Protein AF-A0A961XPZ7-F1 (afdb_monomer)

Nearest PDB structures (foldseek):
  5ao7-assembly1_A  TM=8.990E-01  e=1.147E-07  Pseudomonas aeruginosa
  7qvd-assembly1_AAA  TM=8.813E-01  e=2.248E-07  Pseudomonas aeruginosa
  5ao8-assembly1_A  TM=8.982E-01  e=4.406E-07  Pseudomonas aeruginosa
  5o8x-assembly2_B  TM=9.133E-01  e=1.138E-05  Pseudomonas aeruginosa
  4anr-assembly1_A  TM=9.007E-01  e=1.076E-05  Pseudomonas aeruginosa PAO1

Sequence (131 aa):
PVFGPLATLSYDCRRSEFFEEQLTAALKILQSGQLSLGQMKGAAHGEIGQMQFLPANYLKYGADGDGNGKVDMVSSRADALASTANYLKAYGWKAGAGYQPGEPNFKAIQGWNKAGVYQKAIAYIGQQIDK

Mean predicted aligned error: 2.66 Å

Solvent-accessible surface area (backbone atoms only — not comparable to full-atom values): 6920 Å² total; per-residue (Å²): 88,24,63,60,42,19,53,54,40,31,71,34,88,89,50,21,70,67,26,42,52,32,40,52,30,42,49,52,42,43,72,71,63,46,37,52,73,86,60,42,32,50,50,84,79,23,18,37,28,78,74,52,34,42,32,52,51,40,77,74,29,57,28,55,49,79,72,80,85,43,51,40,33,59,81,38,67,45,15,30,52,37,15,51,50,44,42,31,43,77,46,60,43,51,90,94,56,52,45,45,94,92,32,76,25,26,56,17,47,45,67,78,43,87,50,68,69,58,35,50,47,51,38,50,54,52,56,66,69,78,106

Radius of gyration: 15.74 Å; Cα contacts (8 Å, |Δi|>4): 197; chains: 1; bounding box: 35×43×36 Å

Structure (mmCIF, N/CA/C/O backbone):
data_AF-A0A961XPZ7-F1
#
_entry.id   AF-A0A961XPZ7-F1
#
loop_
_atom_site.group_PDB
_atom_site.id
_atom_site.type_symbol
_atom_site.label_atom_id
_atom_site.label_alt_id
_atom_site.label_comp_id
_atom_site.label_asym_id
_atom_site.label_entity_id
_atom_site.label_seq_id
_atom_site.pdbx_PDB_ins_code
_atom_site.Cartn_x
_atom_site.Cartn_y
_atom_site.Cartn_z
_atom_site.occupancy
_atom_site.B_iso_or_equiv
_atom_site.auth_seq_id
_atom_site.auth_comp_id
_atom_site.auth_asym_id
_atom_site.auth_atom_id
_atom_site.pdbx_PDB_model_num
ATOM 1 N N . PRO A 1 1 ? -2.678 2.101 16.338 1.00 89.81 1 PRO A N 1
ATOM 2 C CA . PRO A 1 1 ? -3.688 2.566 15.356 1.00 89.81 1 PRO A CA 1
ATOM 3 C C . PRO A 1 1 ? -3.091 3.670 14.483 1.00 89.81 1 PRO A C 1
ATOM 5 O O . PRO A 1 1 ? -2.317 4.464 15.011 1.00 89.81 1 PRO A O 1
ATOM 8 N N . VAL A 1 2 ? -3.420 3.724 13.191 1.00 95.88 2 VAL A N 1
ATOM 9 C CA . VAL A 1 2 ? -2.830 4.704 12.249 1.00 95.88 2 VAL A CA 1
ATOM 10 C C . VAL A 1 2 ? -3.314 6.146 12.454 1.00 95.88 2 VAL A C 1
ATOM 12 O O . VAL A 1 2 ? -2.646 7.080 12.028 1.00 95.88 2 VAL A O 1
ATOM 15 N N . PHE A 1 3 ? -4.438 6.346 13.151 1.00 96.50 3 PHE A N 1
ATOM 16 C CA . PHE A 1 3 ? -5.056 7.665 13.343 1.00 96.50 3 PHE A CA 1
ATOM 17 C C . PHE A 1 3 ? -4.181 8.673 14.093 1.00 96.50 3 PHE A C 1
ATOM 19 O O . PHE A 1 3 ? -4.184 9.841 13.728 1.00 96.50 3 PHE A O 1
ATOM 26 N N . GLY A 1 4 ? -3.429 8.240 15.111 1.00 95.44 4 GLY A N 1
ATOM 27 C CA . GLY A 1 4 ? -2.549 9.133 15.876 1.00 95.44 4 GLY A CA 1
ATOM 28 C C . GLY A 1 4 ? -1.490 9.786 14.982 1.00 95.44 4 GLY A C 1
ATOM 29 O O . GLY A 1 4 ? -1.504 11.006 14.837 1.00 95.44 4 GLY A O 1
ATOM 30 N N . PRO A 1 5 ? -0.635 8.990 14.311 1.00 95.94 5 PRO A N 1
ATOM 31 C CA . PRO A 1 5 ? 0.338 9.528 13.369 1.00 95.94 5 PRO A CA 1
ATOM 32 C C . PRO A 1 5 ? -0.276 10.352 12.235 1.00 95.94 5 PRO A C 1
ATOM 34 O O . PRO A 1 5 ? 0.238 11.420 11.920 1.00 95.94 5 PRO A O 1
ATOM 37 N N . LEU A 1 6 ? -1.391 9.899 11.651 1.00 97.31 6 LEU A N 1
ATOM 38 C CA . LEU A 1 6 ? -2.071 10.637 10.582 1.00 97.31 6 LEU A CA 1
ATOM 39 C C . LEU A 1 6 ? -2.574 12.005 11.055 1.00 97.31 6 LEU A C 1
ATOM 41 O O . LEU A 1 6 ? -2.366 12.992 10.357 1.00 97.31 6 LEU A O 1
ATOM 45 N N . ALA A 1 7 ? -3.176 12.091 12.243 1.00 97.06 7 ALA A N 1
ATOM 46 C CA . ALA A 1 7 ? -3.612 13.358 12.825 1.00 97.06 7 ALA A CA 1
ATOM 47 C C . ALA A 1 7 ? -2.423 14.282 13.129 1.00 97.06 7 ALA A C 1
ATOM 49 O O . ALA A 1 7 ? -2.461 15.461 12.784 1.00 97.06 7 ALA A O 1
ATOM 50 N N . THR A 1 8 ? -1.341 13.746 13.704 1.00 96.81 8 THR A N 1
ATOM 51 C CA . THR A 1 8 ? -0.113 14.515 13.959 1.00 96.81 8 THR A CA 1
ATOM 52 C C . THR A 1 8 ? 0.480 15.077 12.668 1.00 96.81 8 THR A C 1
ATOM 54 O O . THR A 1 8 ? 0.824 16.253 12.621 1.00 96.81 8 THR A O 1
ATOM 57 N N . LEU A 1 9 ? 0.577 14.268 11.612 1.00 96.81 9 LEU A N 1
ATOM 58 C CA . LEU A 1 9 ? 1.162 14.684 10.336 1.00 96.81 9 LEU A CA 1
ATOM 59 C C . LEU A 1 9 ? 0.234 15.583 9.511 1.00 96.81 9 LEU A C 1
ATOM 61 O O . LEU A 1 9 ? 0.728 16.391 8.733 1.00 96.81 9 LEU A O 1
ATOM 65 N N . SER A 1 10 ? -1.084 15.485 9.706 1.00 97.12 10 SER A N 1
ATOM 66 C CA . SER A 1 10 ? -2.049 16.435 9.130 1.00 97.12 10 SER A CA 1
ATOM 67 C C . SER A 1 10 ? -1.879 17.830 9.735 1.00 97.12 10 SER A C 1
ATOM 69 O O . SER A 1 10 ? -2.047 18.823 9.045 1.00 97.12 10 SER A O 1
ATOM 71 N N . TYR A 1 11 ? -1.488 17.916 11.010 1.00 95.81 11 TYR A N 1
ATOM 72 C CA . TYR A 1 11 ? -1.205 19.187 11.682 1.00 95.81 11 TYR A CA 1
ATOM 73 C C . TYR A 1 11 ? 0.224 19.720 11.426 1.00 95.81 11 TYR A C 1
ATOM 75 O O . TYR A 1 11 ? 0.516 20.884 11.691 1.00 95.81 11 TYR A O 1
ATOM 83 N N . ASP A 1 12 ? 1.137 18.891 10.910 1.00 93.94 12 ASP A N 1
ATOM 84 C CA . ASP A 1 12 ? 2.515 19.286 10.581 1.00 93.94 12 ASP A CA 1
ATOM 85 C C . ASP A 1 12 ? 2.564 20.120 9.293 1.00 93.94 12 ASP A C 1
ATOM 87 O O . ASP A 1 12 ? 2.015 19.715 8.272 1.00 93.94 12 ASP A O 1
ATOM 91 N N . CYS A 1 13 ? 3.274 21.253 9.300 1.00 91.94 13 CYS A N 1
ATOM 92 C CA . CYS A 1 13 ? 3.268 22.239 8.211 1.00 91.94 13 CYS A CA 1
ATOM 93 C C . CYS A 1 13 ? 3.952 21.806 6.901 1.00 91.94 13 CYS A C 1
ATOM 95 O O . CYS A 1 13 ? 3.816 22.490 5.888 1.00 91.94 13 CYS A O 1
ATOM 97 N N . ARG A 1 14 ? 4.722 20.712 6.882 1.00 95.31 14 ARG A N 1
ATOM 98 C CA . ARG A 1 14 ? 5.532 20.346 5.704 1.00 95.31 14 ARG A CA 1
ATOM 99 C C . ARG A 1 14 ? 4.712 19.682 4.605 1.00 95.31 14 ARG A C 1
ATOM 101 O O . ARG A 1 14 ? 5.040 19.824 3.430 1.00 95.31 14 ARG A O 1
ATOM 108 N N . ARG A 1 15 ? 3.720 18.870 4.988 1.00 95.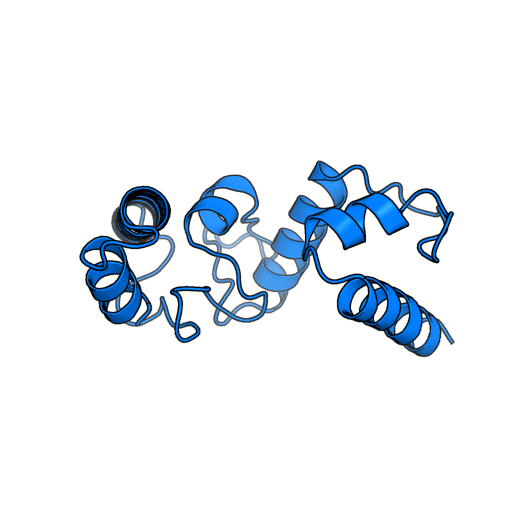44 15 ARG A N 1
ATOM 109 C CA . ARG A 1 15 ? 2.924 18.021 4.081 1.00 95.44 15 ARG A CA 1
ATOM 110 C C . ARG A 1 15 ? 1.472 17.859 4.554 1.00 95.44 15 ARG A C 1
ATOM 112 O O . ARG A 1 15 ? 0.889 16.803 4.319 1.00 95.44 15 ARG A O 1
ATOM 119 N N . SER A 1 16 ? 0.914 18.876 5.211 1.00 95.88 16 SER A N 1
ATOM 120 C CA . SER A 1 16 ? -0.408 18.838 5.861 1.00 95.88 16 SER A CA 1
ATOM 121 C C . SER A 1 16 ? -1.488 18.277 4.936 1.00 95.88 16 SER A C 1
ATOM 123 O O . SER A 1 16 ? -2.047 17.225 5.224 1.00 95.88 16 SER A O 1
ATOM 125 N N . GLU A 1 17 ? -1.668 18.890 3.761 1.00 97.00 17 GLU A N 1
ATOM 126 C CA . GLU A 1 17 ? -2.693 18.514 2.774 1.00 97.00 17 GLU A CA 1
ATOM 127 C C . GLU A 1 17 ? -2.597 17.035 2.361 1.00 97.00 17 GLU A C 1
ATOM 129 O O . GLU A 1 17 ? -3.585 16.304 2.369 1.00 97.00 17 GLU A O 1
ATOM 134 N N . PHE A 1 18 ? -1.380 16.542 2.103 1.00 97.50 18 PHE A N 1
ATOM 135 C CA . PHE A 1 18 ? -1.168 15.135 1.756 1.00 97.50 18 PHE A CA 1
ATOM 136 C C . PHE A 1 18 ? -1.638 14.186 2.866 1.00 97.50 18 PHE A C 1
ATOM 138 O O . PHE A 1 18 ? -2.200 13.129 2.577 1.00 97.50 18 PHE A O 1
ATOM 145 N N . PHE A 1 19 ? -1.380 14.521 4.133 1.00 98.12 19 PHE A N 1
ATOM 146 C CA . PHE A 1 19 ? -1.768 13.674 5.261 1.00 98.12 19 PHE A CA 1
ATOM 147 C C . PHE A 1 19 ? -3.226 13.868 5.684 1.00 98.12 19 PHE A C 1
ATOM 149 O O . PHE A 1 19 ? -3.826 12.897 6.144 1.00 98.12 19 PHE A O 1
ATOM 156 N N . GLU A 1 20 ? -3.830 15.029 5.437 1.00 97.94 20 GLU A N 1
ATOM 157 C CA . GLU A 1 20 ? -5.273 15.250 5.592 1.00 97.94 20 GLU A CA 1
ATOM 158 C C . GLU A 1 20 ? -6.080 14.342 4.657 1.00 97.94 20 GLU A C 1
ATOM 160 O O . GLU A 1 20 ? -7.073 13.732 5.074 1.00 97.94 20 GLU A O 1
ATOM 165 N N . GLU A 1 21 ? -5.621 14.162 3.415 1.00 98.31 21 GLU A N 1
ATOM 166 C CA . GLU A 1 21 ? -6.207 13.190 2.488 1.00 98.31 21 GLU A CA 1
ATOM 167 C C . GLU A 1 21 ? -6.120 11.761 3.041 1.00 98.31 21 GLU A C 1
ATOM 169 O O . GLU A 1 21 ? -7.094 11.003 2.981 1.00 98.31 21 GLU A O 1
ATOM 174 N N . GLN A 1 22 ? -4.973 11.388 3.622 1.00 98.44 22 GLN A N 1
ATOM 175 C CA . GLN A 1 22 ? -4.789 10.063 4.220 1.00 98.44 22 GLN A CA 1
ATOM 176 C C . GLN A 1 22 ? -5.651 9.871 5.472 1.00 98.44 22 GLN A C 1
ATOM 178 O O . GLN A 1 22 ? -6.257 8.812 5.639 1.00 98.44 22 GLN A O 1
ATOM 183 N N . LEU A 1 23 ? -5.761 10.882 6.334 1.00 98.31 23 LEU A N 1
ATOM 184 C CA . LEU A 1 23 ? -6.623 10.847 7.513 1.00 98.31 23 LEU A CA 1
ATOM 185 C C . LEU A 1 23 ? -8.095 10.706 7.110 1.00 98.31 23 LEU A C 1
ATOM 187 O O . LEU A 1 23 ? -8.812 9.862 7.650 1.00 98.31 23 LEU A O 1
ATOM 191 N N . THR A 1 24 ? -8.530 11.469 6.109 1.00 98.62 24 THR A N 1
ATOM 192 C CA . THR A 1 24 ? -9.888 11.385 5.558 1.00 98.62 24 THR A CA 1
ATOM 193 C C . THR A 1 24 ? -10.161 10.002 4.971 1.00 98.62 24 THR A C 1
ATOM 195 O O . THR A 1 24 ? -11.219 9.417 5.210 1.00 98.62 24 THR A O 1
ATOM 198 N N . ALA A 1 25 ? -9.208 9.435 4.231 1.00 98.62 25 ALA A N 1
ATOM 199 C CA . ALA A 1 25 ? -9.323 8.078 3.714 1.00 98.62 25 ALA A CA 1
ATOM 200 C C . ALA A 1 25 ? -9.395 7.033 4.844 1.00 98.62 25 ALA A C 1
ATOM 202 O O . ALA A 1 25 ? -10.235 6.138 4.778 1.00 98.62 25 ALA A O 1
ATOM 203 N N . ALA A 1 26 ? -8.612 7.175 5.918 1.00 98.31 26 ALA A N 1
ATOM 204 C CA . ALA A 1 26 ? -8.694 6.292 7.086 1.00 98.31 26 ALA A CA 1
ATOM 205 C C . ALA A 1 26 ? -10.075 6.348 7.760 1.00 98.31 26 ALA A C 1
ATOM 207 O O . ALA A 1 26 ? -10.644 5.308 8.097 1.00 98.31 26 ALA A O 1
ATOM 208 N N . LEU A 1 27 ? -10.657 7.543 7.898 1.00 98.44 27 LEU A N 1
ATOM 209 C CA . LEU A 1 27 ? -12.016 7.714 8.421 1.00 98.44 27 LEU A CA 1
ATOM 210 C C . LEU A 1 27 ? -13.064 7.037 7.528 1.00 98.44 27 LEU A C 1
ATOM 212 O O . LEU A 1 27 ? -13.963 6.383 8.049 1.00 98.44 27 LEU A O 1
ATOM 216 N N . LYS A 1 28 ? -12.923 7.111 6.198 1.00 98.62 28 LYS A N 1
ATOM 217 C CA . LYS A 1 28 ? -13.811 6.407 5.253 1.00 98.62 28 LYS A CA 1
ATOM 218 C C . LYS A 1 28 ? -13.723 4.884 5.387 1.00 98.62 28 LYS A C 1
ATOM 220 O O . LYS A 1 28 ? -14.755 4.221 5.341 1.00 98.62 28 LYS A O 1
ATOM 225 N N . ILE A 1 29 ? -12.522 4.330 5.577 1.00 98.25 29 ILE A N 1
ATOM 226 C CA . ILE A 1 29 ? -12.325 2.885 5.810 1.00 98.25 29 ILE A CA 1
ATOM 227 C C . ILE A 1 29 ? -12.989 2.451 7.122 1.00 98.25 29 ILE A C 1
ATOM 229 O O . ILE A 1 29 ? -13.625 1.400 7.186 1.00 98.25 29 ILE A O 1
ATOM 233 N N . LEU A 1 30 ? -12.855 3.265 8.171 1.00 97.75 30 LEU A N 1
ATOM 234 C CA . LEU A 1 30 ? -13.503 3.003 9.452 1.00 97.75 30 LEU A CA 1
ATOM 235 C C . LEU A 1 30 ? -15.030 3.068 9.325 1.00 97.75 30 LEU A C 1
ATOM 237 O O . LEU A 1 30 ? -15.729 2.179 9.807 1.00 97.75 30 LEU A O 1
ATOM 241 N N . GLN A 1 31 ? -15.543 4.097 8.648 1.00 98.19 31 GLN A N 1
ATOM 242 C CA . GLN A 1 31 ? -16.974 4.310 8.446 1.00 98.19 31 GLN A CA 1
ATOM 243 C C . GLN A 1 31 ? -17.624 3.182 7.638 1.00 98.19 31 GLN A C 1
ATOM 245 O O . GLN A 1 31 ? -18.756 2.806 7.929 1.00 98.19 31 GLN A O 1
ATOM 250 N N . SER A 1 32 ? -16.928 2.624 6.645 1.00 97.19 32 SER A N 1
ATOM 251 C CA . SER A 1 32 ? -17.445 1.509 5.844 1.00 97.19 32 SER A CA 1
ATOM 252 C C . SER A 1 32 ? -17.456 0.169 6.589 1.00 97.19 32 SER A C 1
ATOM 254 O O . SER A 1 32 ? -17.994 -0.807 6.072 1.00 97.19 32 SER A O 1
ATOM 256 N N . GLY A 1 33 ? -16.867 0.093 7.788 1.00 96.88 33 GLY A N 1
ATOM 257 C CA . GLY A 1 33 ? -16.802 -1.133 8.587 1.00 96.88 33 GLY A CA 1
ATOM 258 C C . GLY A 1 33 ? -15.807 -2.175 8.065 1.00 96.88 33 GLY A C 1
ATOM 259 O O . GLY A 1 33 ? -15.775 -3.301 8.575 1.00 96.88 33 GLY A O 1
ATOM 260 N N . GLN A 1 34 ? -14.984 -1.802 7.080 1.00 96.88 34 GLN A N 1
ATOM 261 C CA . GLN A 1 34 ? -13.940 -2.653 6.511 1.00 96.88 34 GLN A CA 1
ATOM 262 C C . GLN A 1 34 ? -12.873 -2.994 7.559 1.00 96.88 34 GLN A C 1
ATOM 264 O O . GLN A 1 34 ? -12.515 -4.159 7.722 1.00 96.88 34 GLN A O 1
ATOM 269 N N . LEU A 1 35 ? -12.448 -2.000 8.350 1.00 96.69 35 LEU A N 1
ATOM 270 C CA . LEU A 1 35 ? -11.584 -2.193 9.516 1.00 96.69 35 LEU A CA 1
ATOM 271 C C . LEU A 1 35 ? -12.100 -1.398 10.713 1.00 96.69 35 LEU A C 1
ATOM 273 O O . LEU A 1 35 ? -12.406 -0.214 10.600 1.00 96.69 35 LEU A O 1
ATOM 277 N N . SER A 1 36 ? -12.130 -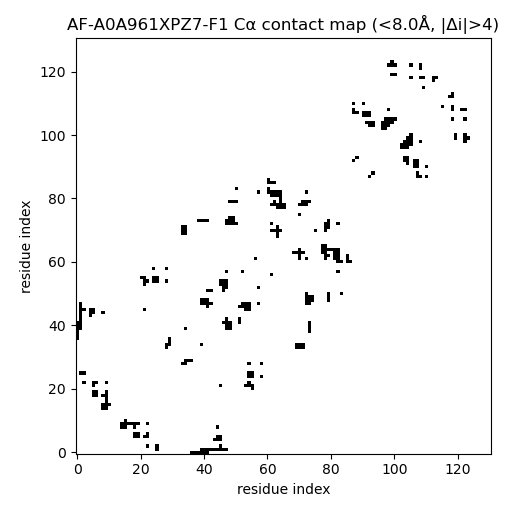2.024 11.889 1.00 96.12 36 SER A N 1
ATOM 278 C CA . SER A 1 36 ? -12.366 -1.303 13.143 1.00 96.12 36 SER A CA 1
ATOM 279 C C . SER A 1 36 ? -11.155 -0.458 13.555 1.00 96.12 36 SER A C 1
ATOM 281 O O . SER A 1 36 ? -10.018 -0.695 13.134 1.00 96.12 36 SER A O 1
ATOM 283 N N . LEU A 1 37 ? -11.380 0.492 14.467 1.00 95.50 37 LEU A N 1
ATOM 284 C CA . LEU A 1 37 ? -10.333 1.360 15.019 1.00 95.50 37 LEU A CA 1
ATOM 285 C C . LEU A 1 37 ? -9.153 0.563 15.607 1.00 95.50 37 LEU A C 1
ATOM 287 O O . LEU A 1 37 ? -7.992 0.939 15.437 1.00 95.50 37 LEU A O 1
ATOM 291 N N . G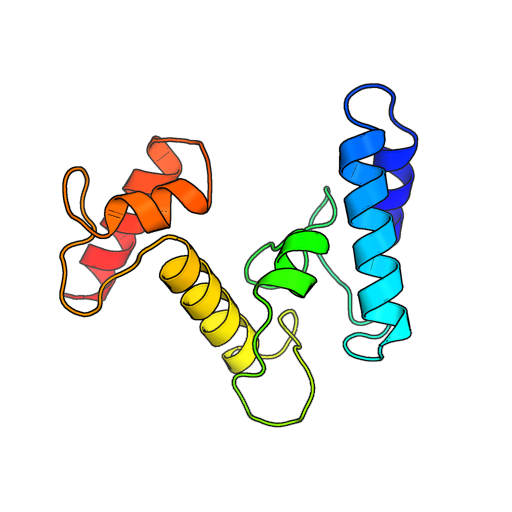LY A 1 38 ? -9.450 -0.550 16.288 1.00 94.88 38 GLY A N 1
ATOM 292 C CA . GLY A 1 38 ? -8.444 -1.428 16.886 1.00 94.88 38 GLY A CA 1
ATOM 293 C C . GLY A 1 38 ? -7.692 -2.289 15.867 1.00 94.88 38 GLY A C 1
ATOM 294 O O . GLY A 1 38 ? -6.528 -2.624 16.101 1.00 94.88 38 GLY A O 1
ATOM 295 N N . GLN A 1 39 ? -8.328 -2.616 14.737 1.00 95.31 39 GLN A N 1
ATOM 296 C CA . GLN A 1 39 ? -7.723 -3.397 13.655 1.00 95.31 39 GLN A CA 1
ATOM 297 C C . GLN A 1 39 ? -6.792 -2.562 12.780 1.00 95.31 39 GLN A C 1
ATOM 299 O O . GLN A 1 39 ? -5.783 -3.093 12.333 1.00 95.31 39 GLN A O 1
ATOM 304 N N . MET A 1 40 ? -7.081 -1.271 12.568 1.00 95.69 40 MET A N 1
ATOM 305 C CA . MET A 1 40 ? -6.318 -0.395 11.668 1.00 95.69 40 MET A CA 1
ATOM 306 C C . MET A 1 40 ? -4.940 -0.016 12.247 1.00 95.69 40 MET A C 1
ATOM 308 O O . MET A 1 40 ? -4.681 1.109 12.691 1.00 95.69 40 MET A O 1
ATOM 312 N N . LYS A 1 41 ? -4.053 -1.009 12.295 1.00 95.19 41 LYS A N 1
ATOM 313 C CA . LYS A 1 41 ? -2.673 -0.938 12.773 1.00 95.19 41 LYS A CA 1
ATOM 314 C C . LYS A 1 41 ? -1.717 -0.804 11.595 1.00 95.19 41 LYS A C 1
ATOM 316 O O . LYS A 1 41 ? -1.979 -1.289 10.495 1.00 95.19 41 LYS A O 1
ATOM 321 N N . GLY A 1 42 ? -0.604 -0.136 11.855 1.00 93.50 42 GLY A N 1
ATOM 322 C CA . GLY A 1 42 ? 0.272 0.324 10.801 1.00 93.50 42 GLY A CA 1
ATOM 323 C C . GLY A 1 42 ? 1.565 0.939 11.305 1.00 93.50 42 GLY A C 1
ATOM 324 O O . GLY A 1 42 ? 1.828 0.927 12.510 1.00 93.50 42 GLY A O 1
ATOM 325 N N . ALA A 1 43 ? 2.353 1.464 10.373 1.00 93.19 43 ALA A N 1
ATOM 326 C CA . ALA A 1 43 ? 3.628 2.106 10.654 1.00 93.19 43 ALA A CA 1
ATOM 327 C C . ALA A 1 43 ? 3.484 3.597 10.998 1.00 93.19 43 ALA A C 1
ATOM 329 O O . ALA A 1 43 ? 2.386 4.154 11.091 1.00 93.19 43 ALA A O 1
ATOM 330 N N . ALA A 1 44 ? 4.633 4.226 11.254 1.00 91.81 44 ALA A N 1
ATOM 331 C CA . ALA A 1 44 ? 4.739 5.547 11.859 1.00 91.81 44 ALA A CA 1
ATOM 332 C C . ALA A 1 44 ? 4.198 6.701 10.999 1.00 91.81 44 ALA A C 1
ATOM 334 O O . ALA A 1 44 ? 4.013 7.779 11.548 1.00 91.81 44 ALA A O 1
ATOM 335 N N . HIS A 1 45 ? 3.924 6.513 9.703 1.00 93.94 45 HIS A N 1
ATOM 336 C CA . HIS A 1 45 ? 3.342 7.557 8.849 1.00 93.94 45 HIS A CA 1
ATOM 337 C C . HIS A 1 45 ? 1.932 7.201 8.358 1.00 93.94 45 HIS A C 1
ATOM 339 O O . HIS A 1 45 ? 1.404 7.841 7.450 1.00 93.94 45 HIS A O 1
ATOM 345 N N . GLY A 1 46 ? 1.291 6.217 8.996 1.00 95.94 46 GLY A N 1
ATOM 346 C CA . GLY A 1 46 ? -0.098 5.846 8.736 1.00 95.94 46 GLY A CA 1
ATOM 347 C C . GLY A 1 46 ? -0.283 4.717 7.724 1.00 95.94 46 GLY A C 1
ATOM 348 O O . GLY A 1 46 ? -1.413 4.442 7.328 1.00 95.94 46 GLY A O 1
ATOM 349 N N . GLU A 1 47 ? 0.790 4.046 7.314 1.00 97.31 47 GLU A N 1
ATOM 350 C CA . GLU A 1 47 ? 0.740 2.889 6.426 1.00 97.31 47 GLU A CA 1
ATOM 351 C C . GLU A 1 47 ? 0.069 1.692 7.104 1.00 97.31 47 GLU A C 1
ATOM 353 O O . GLU A 1 47 ? 0.518 1.245 8.153 1.00 97.31 47 GLU A O 1
ATOM 358 N N . ILE A 1 48 ? -0.978 1.138 6.504 1.00 97.38 48 ILE A N 1
ATOM 359 C CA . ILE A 1 48 ? -1.803 0.061 7.049 1.00 97.38 48 ILE A CA 1
ATOM 360 C C . ILE A 1 48 ? -1.222 -1.310 6.675 1.00 97.38 48 ILE A C 1
ATOM 362 O O . ILE A 1 48 ? -0.944 -1.595 5.506 1.00 97.38 48 ILE A O 1
ATOM 366 N N . GLY A 1 49 ? -1.127 -2.188 7.677 1.00 94.56 49 GLY A N 1
ATOM 367 C CA . GLY A 1 49 ? -0.976 -3.630 7.487 1.00 94.56 49 GLY A CA 1
ATOM 368 C C . GLY A 1 49 ? 0.334 -4.100 6.846 1.00 94.56 49 GLY A C 1
ATOM 369 O O . GLY A 1 49 ? 1.355 -3.405 6.840 1.00 94.56 49 GLY A O 1
ATOM 370 N N . GLN A 1 50 ? 0.292 -5.329 6.327 1.00 95.75 50 GLN A N 1
ATOM 371 C CA . GLN A 1 50 ? 1.464 -6.078 5.852 1.00 95.75 50 GLN A CA 1
ATOM 372 C C . GLN A 1 50 ? 2.148 -5.412 4.653 1.00 95.75 50 GLN A C 1
ATOM 374 O O . GLN A 1 50 ? 3.367 -5.467 4.525 1.00 95.75 50 GLN A O 1
ATOM 379 N N . MET A 1 51 ? 1.361 -4.754 3.800 1.00 94.12 51 MET A N 1
ATOM 380 C CA . MET A 1 51 ? 1.831 -4.165 2.541 1.00 94.12 51 MET A CA 1
ATOM 381 C C . MET A 1 51 ? 2.079 -2.660 2.640 1.00 94.12 51 MET A C 1
ATOM 383 O O . MET A 1 51 ? 2.393 -2.023 1.639 1.00 94.12 51 MET A O 1
ATOM 387 N N . GLN A 1 52 ? 1.959 -2.089 3.843 1.00 96.19 52 GLN A N 1
ATOM 388 C CA . GLN A 1 52 ? 2.292 -0.692 4.114 1.00 96.19 52 GLN A CA 1
ATOM 389 C C . GLN A 1 52 ? 1.547 0.298 3.193 1.00 96.19 52 GLN A C 1
ATOM 391 O O . GLN A 1 52 ? 2.104 1.292 2.727 1.00 96.19 52 GLN A O 1
ATOM 396 N N . PHE A 1 53 ? 0.263 0.048 2.926 1.00 97.69 53 PHE A N 1
ATOM 397 C CA . PHE A 1 53 ? -0.552 0.969 2.137 1.00 97.69 53 PHE A CA 1
ATOM 398 C C . PHE A 1 53 ? -0.974 2.166 2.965 1.00 97.69 53 PHE A C 1
ATOM 400 O O . PHE A 1 53 ? -1.627 2.019 3.993 1.00 97.69 53 PHE A O 1
ATOM 407 N N . LEU A 1 54 ? -0.692 3.369 2.474 1.00 98.19 54 LEU A N 1
ATOM 408 C CA . LEU A 1 54 ? -1.390 4.541 2.982 1.00 98.19 54 LEU A CA 1
ATOM 409 C C . LEU A 1 54 ? -2.911 4.402 2.741 1.00 98.19 54 LEU A C 1
ATOM 411 O O . LEU A 1 54 ? -3.316 3.767 1.759 1.00 98.19 54 LEU A O 1
ATOM 415 N N . PRO A 1 55 ? -3.765 4.993 3.595 1.00 98.31 55 PRO A N 1
ATOM 416 C CA . PRO A 1 55 ? -5.214 4.793 3.548 1.00 98.31 55 PRO A CA 1
ATOM 417 C C . PRO A 1 55 ? -5.863 5.074 2.183 1.00 98.31 55 PRO A C 1
ATOM 419 O O . PRO A 1 55 ? -6.770 4.355 1.766 1.00 98.31 55 PRO A O 1
ATOM 422 N N . ALA A 1 56 ? -5.385 6.070 1.433 1.00 98.38 56 ALA A N 1
ATOM 423 C CA . ALA A 1 56 ? -5.897 6.340 0.089 1.00 98.38 56 ALA A CA 1
ATOM 424 C C . ALA A 1 56 ? -5.594 5.193 -0.895 1.00 98.38 56 ALA A C 1
ATOM 426 O O . ALA A 1 56 ? -6.441 4.841 -1.716 1.00 98.38 56 ALA A O 1
ATOM 427 N N . ASN A 1 57 ? -4.418 4.564 -0.789 1.00 98.06 57 ASN A N 1
ATOM 428 C CA . ASN A 1 57 ? -4.079 3.387 -1.592 1.00 98.06 57 ASN A CA 1
ATOM 429 C C . ASN A 1 57 ? -4.896 2.165 -1.174 1.00 98.06 57 ASN A C 1
ATOM 431 O O . ASN A 1 57 ? -5.297 1.399 -2.043 1.00 98.06 57 ASN A O 1
ATOM 435 N N . TYR A 1 58 ? -5.188 2.008 0.119 1.00 98.12 58 TYR A N 1
ATOM 436 C CA . TYR A 1 58 ? -6.112 0.975 0.586 1.00 98.12 58 TYR A CA 1
ATOM 437 C C . TYR A 1 58 ? -7.483 1.127 -0.085 1.00 98.12 58 TYR A C 1
ATOM 439 O O . TYR A 1 58 ? -7.990 0.168 -0.653 1.00 98.12 58 TYR A O 1
ATOM 447 N N . LEU A 1 59 ? -8.061 2.334 -0.106 1.00 98.19 59 LEU A N 1
ATOM 448 C CA . LEU A 1 59 ? -9.361 2.554 -0.754 1.00 98.19 59 LEU A CA 1
ATOM 449 C C . LEU A 1 59 ? -9.326 2.301 -2.265 1.00 98.19 59 LEU A C 1
ATOM 451 O O . LEU A 1 59 ? -10.320 1.872 -2.841 1.00 98.19 59 LEU A O 1
ATOM 455 N N . LYS A 1 60 ? -8.199 2.603 -2.913 1.00 98.12 60 LYS A N 1
ATOM 456 C CA . LYS A 1 60 ? -8.069 2.513 -4.369 1.00 98.12 60 LYS A CA 1
ATOM 457 C C . LYS A 1 60 ? -7.738 1.106 -4.866 1.00 98.12 60 LYS A C 1
ATOM 459 O O . LYS A 1 60 ? -8.173 0.731 -5.951 1.00 98.12 60 LYS A O 1
ATOM 464 N N . TYR A 1 61 ? -6.932 0.365 -4.112 1.00 98.50 61 TYR A N 1
ATOM 465 C CA . TYR A 1 61 ? -6.340 -0.895 -4.563 1.00 98.50 61 TYR A CA 1
ATOM 466 C C . TYR A 1 61 ? -6.629 -2.078 -3.639 1.00 98.50 61 TYR A C 1
ATOM 468 O O . TYR A 1 61 ? -6.289 -3.203 -4.003 1.00 98.50 61 TYR A O 1
ATOM 476 N N . GLY A 1 62 ? -7.253 -1.848 -2.483 1.00 98.06 62 GLY A N 1
ATOM 477 C CA . GLY A 1 62 ? -7.694 -2.904 -1.585 1.00 98.06 62 GLY A CA 1
ATOM 478 C C . GLY A 1 62 ? -8.585 -3.910 -2.310 1.00 98.06 62 GLY A C 1
ATOM 479 O O . GLY A 1 62 ? -9.492 -3.524 -3.048 1.00 98.06 62 GLY A O 1
ATOM 480 N N . ALA A 1 63 ? -8.296 -5.193 -2.127 1.00 98.38 63 ALA A N 1
ATOM 481 C CA . ALA A 1 63 ? -9.039 -6.292 -2.721 1.00 98.38 63 ALA A CA 1
ATOM 482 C C . ALA A 1 63 ? -9.303 -7.372 -1.670 1.00 98.38 63 ALA A C 1
ATOM 484 O O . ALA A 1 63 ? -8.392 -7.762 -0.939 1.00 98.38 63 ALA A O 1
ATOM 485 N N . ASP A 1 64 ? -10.551 -7.835 -1.634 1.00 98.31 64 ASP A N 1
ATOM 486 C CA . ASP A 1 64 ? -10.997 -8.974 -0.833 1.00 98.31 64 ASP A CA 1
ATOM 487 C C . ASP A 1 64 ? -10.514 -10.254 -1.524 1.00 98.31 64 ASP A C 1
ATOM 489 O O . ASP A 1 64 ? -10.982 -10.615 -2.609 1.00 98.31 64 ASP A O 1
ATOM 493 N N . GLY A 1 65 ? -9.477 -10.859 -0.956 1.00 98.19 65 GLY A N 1
ATOM 494 C CA . GLY A 1 65 ? -8.785 -12.011 -1.515 1.00 98.19 65 GLY A CA 1
ATOM 495 C C . GLY A 1 65 ? -9.345 -13.344 -1.034 1.00 98.19 65 GLY A C 1
ATOM 496 O O . GLY A 1 65 ? -9.102 -14.357 -1.690 1.00 98.19 65 GLY A O 1
ATOM 497 N N . ASP A 1 66 ? -10.064 -13.363 0.090 1.00 97.94 66 ASP A N 1
ATOM 498 C CA . ASP A 1 66 ? -10.686 -14.571 0.644 1.00 97.94 66 ASP A CA 1
ATOM 499 C C . ASP A 1 66 ? -12.217 -14.625 0.467 1.00 97.94 66 ASP A C 1
ATOM 501 O O . ASP A 1 66 ? -12.824 -15.674 0.690 1.00 97.94 66 ASP A O 1
ATOM 505 N N . GLY A 1 67 ? -12.829 -13.550 -0.034 1.00 97.94 67 GLY A N 1
ATOM 506 C CA . GLY A 1 67 ? -14.236 -13.476 -0.423 1.00 97.94 67 GLY A CA 1
ATOM 507 C C . GLY A 1 67 ? -15.196 -13.263 0.746 1.00 97.94 67 GLY A C 1
ATOM 508 O O . GLY A 1 67 ? -16.386 -13.565 0.614 1.00 97.94 67 GLY A O 1
ATOM 509 N N . ASN A 1 68 ? -14.712 -12.793 1.899 1.00 97.31 68 ASN A N 1
ATOM 510 C CA . ASN A 1 68 ? -15.529 -12.624 3.104 1.00 97.31 68 ASN A CA 1
ATOM 511 C C . ASN A 1 68 ? -16.300 -11.284 3.163 1.00 97.31 68 ASN A C 1
ATOM 513 O O . ASN A 1 68 ? -17.050 -11.038 4.114 1.00 97.31 68 ASN A O 1
ATOM 517 N N .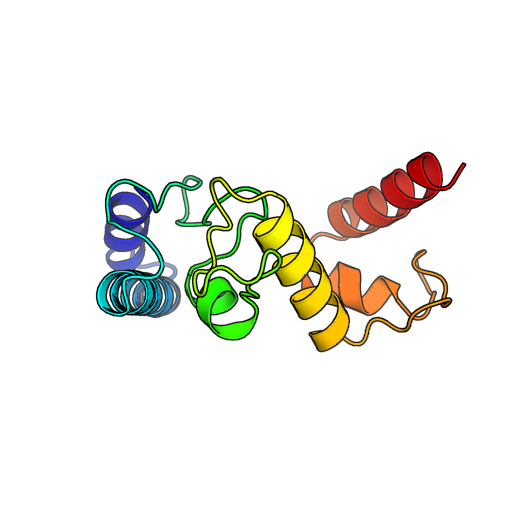 GLY A 1 69 ? -16.133 -10.418 2.159 1.00 97.19 69 GLY A N 1
ATOM 518 C CA . GLY A 1 69 ? -16.741 -9.091 2.055 1.00 97.19 69 GLY A CA 1
ATOM 519 C C . GLY A 1 69 ? -15.954 -7.971 2.747 1.00 97.19 69 GLY A C 1
ATOM 520 O O . GLY A 1 69 ? -16.411 -6.820 2.756 1.00 97.19 69 GLY A O 1
ATOM 521 N N . LYS A 1 70 ? -14.789 -8.274 3.329 1.00 97.06 70 LYS A N 1
ATOM 522 C CA . LYS A 1 70 ? -13.878 -7.312 3.956 1.00 97.06 70 LYS A CA 1
ATOM 523 C C . LYS A 1 70 ? -12.498 -7.349 3.313 1.00 97.06 70 LYS A C 1
ATOM 525 O O . LYS A 1 70 ? -12.083 -8.342 2.745 1.00 97.06 70 LYS A O 1
ATOM 530 N N . VAL A 1 71 ? -11.779 -6.243 3.451 1.00 98.06 71 VAL A N 1
ATOM 531 C CA . VAL A 1 71 ? -10.389 -6.104 3.020 1.00 98.06 71 VAL A CA 1
ATOM 532 C C . VAL A 1 71 ? -9.509 -5.920 4.259 1.00 98.06 71 VAL A C 1
ATOM 534 O O . VAL A 1 71 ? -9.171 -4.806 4.657 1.00 98.06 71 VAL A O 1
ATOM 537 N N . ASP A 1 72 ? -9.127 -7.002 4.925 1.00 97.44 72 ASP A N 1
ATOM 538 C CA . ASP A 1 72 ? -8.234 -6.970 6.084 1.00 97.44 72 ASP A CA 1
ATOM 539 C C . ASP A 1 72 ? -6.769 -7.201 5.695 1.00 97.44 72 ASP A C 1
ATOM 541 O O . ASP A 1 72 ? -6.173 -8.245 5.943 1.00 97.44 72 ASP A O 1
ATOM 545 N N . MET A 1 73 ? -6.127 -6.154 5.172 1.00 95.81 73 MET A N 1
ATOM 546 C CA . MET A 1 73 ? -4.688 -6.163 4.859 1.00 95.81 73 MET A CA 1
ATOM 547 C C . MET A 1 73 ? -3.769 -6.226 6.095 1.00 95.81 73 MET A C 1
ATOM 549 O O . MET A 1 73 ? -2.538 -6.240 5.958 1.00 95.81 73 MET A O 1
ATOM 553 N N . VAL A 1 74 ? -4.327 -6.199 7.309 1.00 96.38 74 VAL A N 1
ATOM 554 C CA . VAL A 1 74 ? -3.566 -6.294 8.558 1.00 96.38 74 VAL A CA 1
ATOM 555 C C . VAL A 1 74 ? -3.406 -7.761 8.936 1.00 96.38 74 VAL A C 1
ATOM 557 O O . VAL A 1 74 ? -2.276 -8.211 9.136 1.00 96.38 74 VAL A O 1
ATOM 560 N N . SER A 1 75 ? -4.507 -8.513 8.992 1.00 96.62 75 SER A N 1
ATOM 561 C CA . SER A 1 75 ? -4.508 -9.902 9.464 1.00 96.62 75 SER A CA 1
ATOM 562 C C . SER A 1 75 ? -4.688 -10.958 8.365 1.00 96.62 75 SER A C 1
ATOM 564 O O . SER A 1 75 ? -4.128 -12.050 8.493 1.00 96.62 75 SER A O 1
ATOM 566 N N . SER A 1 76 ? -5.366 -10.641 7.256 1.00 97.88 76 SER A N 1
ATOM 567 C CA . SER A 1 76 ? -5.570 -11.570 6.140 1.00 97.88 76 SER A CA 1
ATOM 568 C C . SER A 1 76 ? -4.393 -11.528 5.166 1.00 97.88 76 SER A C 1
ATOM 570 O O . SER A 1 76 ? -4.073 -10.509 4.549 1.00 97.88 76 SER A O 1
ATOM 572 N N . ARG A 1 77 ? -3.721 -12.674 5.006 1.00 98.00 77 ARG A N 1
ATOM 573 C CA . ARG A 1 77 ? -2.688 -12.848 3.969 1.00 98.00 77 ARG A CA 1
ATOM 574 C C . ARG A 1 77 ? -3.294 -12.803 2.569 1.00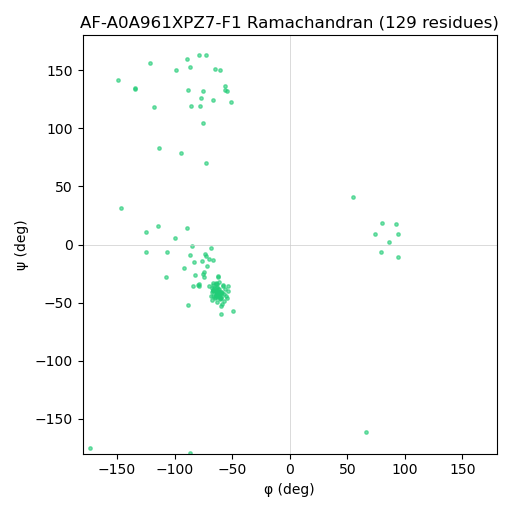 98.00 77 ARG A C 1
ATOM 576 O O . ARG A 1 77 ? -2.638 -12.309 1.656 1.00 98.00 77 ARG A O 1
ATOM 583 N N . ALA A 1 78 ? -4.516 -13.313 2.408 1.00 98.44 78 ALA A N 1
ATOM 584 C CA . ALA A 1 78 ? -5.205 -13.334 1.125 1.00 98.44 78 ALA A CA 1
ATOM 585 C C . ALA A 1 78 ? -5.464 -11.904 0.638 1.00 98.44 78 ALA A C 1
ATOM 587 O O . ALA A 1 78 ? -5.048 -11.557 -0.465 1.00 98.44 78 ALA A O 1
ATOM 588 N N . ASP A 1 79 ? -6.015 -11.046 1.499 1.00 98.50 79 ASP A N 1
ATOM 589 C CA . ASP A 1 79 ? -6.306 -9.648 1.160 1.00 98.50 79 ASP A CA 1
ATOM 590 C C . ASP A 1 79 ? -5.030 -8.844 0.928 1.00 98.50 79 ASP A C 1
ATOM 592 O O . ASP A 1 79 ? -4.955 -8.031 0.005 1.00 98.50 79 ASP A O 1
ATOM 596 N N . ALA A 1 80 ? -3.987 -9.085 1.728 1.00 98.25 80 ALA A N 1
ATOM 597 C CA . ALA A 1 80 ? -2.693 -8.442 1.539 1.00 98.25 80 ALA A CA 1
ATOM 598 C C . ALA A 1 80 ? -2.084 -8.780 0.164 1.00 98.25 80 ALA A C 1
ATOM 600 O O . ALA A 1 80 ? -1.651 -7.880 -0.557 1.00 98.25 80 ALA A O 1
ATOM 601 N N . LEU A 1 81 ? -2.083 -10.057 -0.232 1.00 98.38 81 LEU A N 1
ATOM 602 C CA . LEU A 1 81 ? -1.567 -10.495 -1.532 1.00 98.38 81 LEU A CA 1
ATOM 603 C C . LEU A 1 81 ? -2.447 -10.018 -2.694 1.00 98.38 81 LEU A C 1
ATOM 605 O O . LEU A 1 81 ? -1.919 -9.508 -3.684 1.00 98.38 81 LEU A O 1
ATOM 609 N N . ALA A 1 82 ? -3.771 -10.128 -2.566 1.00 98.56 82 ALA A N 1
ATOM 610 C CA . ALA A 1 82 ? -4.721 -9.684 -3.583 1.00 98.56 82 ALA A CA 1
ATOM 611 C C . ALA A 1 82 ? -4.617 -8.172 -3.828 1.00 98.56 82 ALA A C 1
ATOM 613 O O . ALA A 1 82 ? -4.563 -7.733 -4.978 1.00 98.56 82 ALA A O 1
ATOM 614 N N . SER A 1 83 ? -4.498 -7.376 -2.764 1.00 98.62 83 SER A N 1
ATOM 615 C CA . SER A 1 83 ? -4.343 -5.919 -2.854 1.00 98.62 83 SER A CA 1
ATOM 616 C C . SER A 1 83 ? -3.012 -5.520 -3.499 1.00 98.62 83 SER A C 1
ATOM 618 O O . SER A 1 83 ? -2.973 -4.624 -4.345 1.00 98.62 83 SER A O 1
ATOM 620 N N . THR A 1 84 ? -1.918 -6.216 -3.171 1.00 9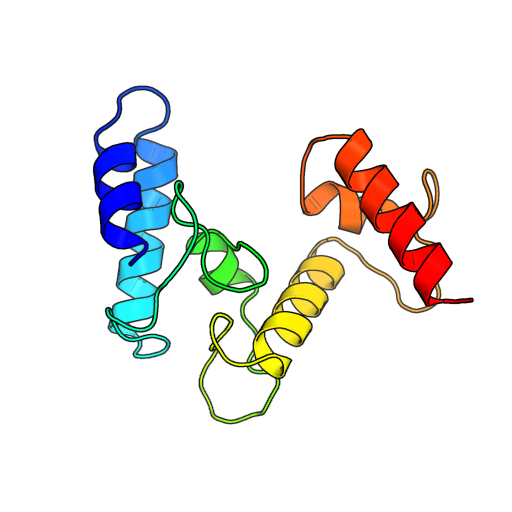8.25 84 THR A N 1
ATOM 621 C CA . THR A 1 84 ? -0.617 -6.018 -3.833 1.00 98.25 84 THR A CA 1
ATOM 622 C C . THR A 1 84 ? -0.688 -6.362 -5.317 1.00 98.25 84 THR A C 1
ATOM 624 O O . THR A 1 84 ? -0.226 -5.584 -6.152 1.00 98.25 84 THR A O 1
ATOM 627 N N . ALA A 1 85 ? -1.314 -7.485 -5.676 1.00 98.19 85 ALA A N 1
ATOM 628 C CA . ALA A 1 85 ? -1.500 -7.873 -7.071 1.00 98.19 85 ALA A CA 1
ATOM 629 C C . ALA A 1 85 ? -2.365 -6.858 -7.837 1.00 98.19 85 ALA A C 1
ATOM 631 O O . ALA A 1 85 ? -2.028 -6.487 -8.964 1.00 98.19 85 ALA A O 1
ATOM 632 N N . ASN A 1 86 ? -3.440 -6.358 -7.218 1.00 98.56 86 ASN A N 1
ATOM 633 C CA . ASN A 1 86 ? -4.307 -5.336 -7.799 1.00 98.56 86 ASN A CA 1
ATOM 634 C C . ASN A 1 86 ? -3.551 -4.022 -8.046 1.00 98.56 86 ASN A C 1
ATOM 636 O O . ASN A 1 86 ? -3.651 -3.437 -9.125 1.00 98.56 86 ASN A O 1
ATOM 640 N N . TYR A 1 87 ? -2.718 -3.602 -7.091 1.00 98.44 87 TYR A N 1
ATOM 641 C CA . TYR A 1 87 ? -1.830 -2.456 -7.261 1.00 98.44 87 TYR A CA 1
ATOM 642 C C . TYR A 1 87 ? -0.861 -2.664 -8.429 1.00 98.44 87 TYR A C 1
ATOM 644 O O . TYR A 1 87 ? -0.816 -1.844 -9.343 1.00 98.44 87 TYR A O 1
ATOM 652 N N . LEU A 1 88 ? -0.116 -3.773 -8.462 1.00 98.25 88 LEU A N 1
ATOM 653 C CA . LEU A 1 88 ? 0.851 -4.033 -9.535 1.00 98.25 88 LEU A CA 1
ATOM 654 C C . LEU A 1 88 ? 0.172 -4.056 -10.911 1.00 98.25 88 LEU A C 1
ATOM 656 O O . LEU A 1 88 ? 0.672 -3.450 -11.862 1.00 98.25 88 LEU A O 1
ATOM 660 N N . LYS A 1 89 ? -1.007 -4.681 -11.011 1.00 98.31 89 LYS A N 1
ATOM 661 C CA . LYS A 1 89 ? -1.830 -4.684 -12.226 1.00 98.31 89 LYS A CA 1
ATOM 662 C C . LYS A 1 89 ? -2.228 -3.270 -12.648 1.00 98.31 89 LYS A C 1
ATOM 664 O O . LYS A 1 89 ? -2.081 -2.932 -13.821 1.00 98.31 89 LYS A O 1
ATOM 669 N N . ALA A 1 90 ? -2.672 -2.427 -11.715 1.00 97.75 90 ALA A N 1
ATOM 670 C CA . ALA A 1 90 ? -3.018 -1.033 -11.997 1.00 97.75 90 ALA A CA 1
ATOM 671 C C . ALA A 1 90 ? -1.817 -0.209 -12.499 1.00 97.75 90 ALA A C 1
ATOM 673 O O . ALA A 1 90 ? -1.992 0.719 -13.287 1.00 97.75 90 ALA A O 1
ATOM 674 N N . TYR A 1 91 ? -0.596 -0.580 -12.105 1.00 97.31 91 TYR A N 1
ATOM 675 C CA . TYR A 1 91 ? 0.648 0.018 -12.602 1.00 97.31 91 TYR A CA 1
ATOM 676 C C . TYR A 1 91 ? 1.216 -0.670 -13.856 1.00 97.31 91 TYR A C 1
ATOM 678 O O . TYR A 1 91 ? 2.341 -0.387 -14.274 1.00 97.31 91 TYR A O 1
ATOM 686 N N . GLY A 1 92 ? 0.415 -1.511 -14.515 1.00 97.44 92 GLY A N 1
ATOM 687 C CA . GLY A 1 92 ? 0.712 -2.055 -15.837 1.00 97.44 92 GLY A CA 1
ATOM 688 C C . GLY A 1 92 ? 1.437 -3.395 -15.832 1.00 97.44 92 GLY A C 1
ATOM 689 O O . GLY A 1 92 ? 2.003 -3.756 -16.863 1.00 97.44 92 GLY A O 1
ATOM 690 N N . TRP A 1 93 ? 1.423 -4.129 -14.715 1.00 98.38 93 TRP A N 1
ATOM 691 C CA . TRP A 1 93 ? 1.951 -5.491 -14.671 1.00 98.38 93 TRP A CA 1
ATOM 692 C C . TRP A 1 93 ? 1.278 -6.389 -15.720 1.00 98.38 93 TRP A C 1
ATOM 694 O O . TRP A 1 93 ? 0.050 -6.437 -15.832 1.00 98.38 93 TRP A O 1
ATOM 704 N N . LYS A 1 94 ? 2.092 -7.139 -16.463 1.00 98.00 94 LYS A N 1
ATOM 705 C CA . LYS A 1 94 ? 1.691 -8.112 -17.481 1.00 98.00 94 LYS A CA 1
ATOM 706 C C . LYS A 1 94 ? 2.159 -9.501 -17.064 1.00 98.00 94 LYS A C 1
ATOM 708 O O . LYS A 1 94 ? 3.357 -9.745 -16.933 1.00 98.00 94 LYS A O 1
ATOM 713 N N . ALA A 1 95 ? 1.215 -10.417 -16.863 1.00 96.94 95 ALA A N 1
ATOM 714 C CA . ALA A 1 95 ? 1.533 -11.797 -16.507 1.00 96.94 95 ALA A CA 1
ATOM 715 C C . ALA A 1 95 ? 2.463 -12.441 -17.553 1.00 96.94 95 ALA A C 1
ATOM 717 O O . ALA A 1 95 ? 2.273 -12.253 -18.753 1.00 96.94 95 ALA A O 1
ATOM 718 N N . GLY A 1 96 ? 3.480 -13.167 -17.082 1.00 96.06 96 GLY A N 1
ATOM 719 C CA . GLY A 1 96 ? 4.481 -13.829 -17.924 1.00 96.06 96 GLY A CA 1
ATOM 720 C C . GLY A 1 96 ? 5.590 -12.926 -18.480 1.00 96.06 96 GLY A C 1
ATOM 721 O O . GLY A 1 96 ? 6.528 -13.442 -19.077 1.00 96.06 96 GLY A O 1
ATOM 722 N N . ALA A 1 97 ? 5.528 -11.603 -18.289 1.00 97.50 97 ALA A N 1
ATOM 723 C CA . ALA A 1 97 ? 6.615 -10.706 -18.683 1.00 97.50 97 ALA A CA 1
ATOM 724 C C . ALA A 1 97 ? 7.691 -10.579 -17.588 1.00 97.50 97 ALA A C 1
ATOM 726 O O . ALA A 1 97 ? 7.404 -10.694 -16.394 1.00 97.50 97 ALA A O 1
ATOM 727 N N . GLY A 1 98 ? 8.924 -10.286 -18.008 1.00 97.81 98 GLY A N 1
ATOM 728 C CA . GLY A 1 98 ? 10.051 -10.046 -17.106 1.00 97.81 98 GLY A CA 1
ATOM 729 C C . GLY A 1 98 ? 9.879 -8.791 -16.238 1.00 97.81 98 GLY A C 1
ATOM 730 O O . GLY A 1 98 ? 9.211 -7.829 -16.639 1.00 97.81 98 GLY A O 1
ATOM 731 N N . TYR A 1 99 ? 10.477 -8.811 -15.045 1.00 97.81 99 TYR A N 1
ATOM 732 C CA . TYR A 1 99 ? 10.385 -7.784 -14.003 1.00 97.81 99 TYR A CA 1
ATOM 733 C C . TYR A 1 99 ? 11.742 -7.223 -13.525 1.00 97.81 99 TYR A C 1
ATOM 735 O O . TYR A 1 99 ? 11.779 -6.504 -12.529 1.00 97.81 99 TYR A O 1
ATOM 743 N N . GLN A 1 100 ? 12.853 -7.511 -14.203 1.00 98.19 100 GLN A N 1
ATOM 744 C CA . GLN A 1 100 ? 14.183 -6.941 -13.947 1.00 98.19 100 GLN A CA 1
ATOM 745 C C . GLN A 1 100 ? 14.330 -5.519 -14.521 1.00 98.19 100 GLN A C 1
ATOM 747 O O . GLN A 1 100 ? 13.538 -5.114 -15.374 1.00 98.19 100 GLN A O 1
ATOM 752 N N . PRO A 1 101 ? 15.330 -4.721 -14.090 1.00 97.94 101 PRO A N 1
ATOM 753 C CA . PRO A 1 101 ? 15.562 -3.390 -14.652 1.00 97.94 101 PRO A CA 1
ATOM 754 C C . PRO A 1 101 ? 15.635 -3.399 -16.188 1.00 97.94 101 PRO A C 1
ATOM 756 O O . PRO A 1 101 ? 16.473 -4.079 -16.770 1.00 97.94 101 PRO A O 1
ATOM 759 N N . GLY A 1 102 ? 14.763 -2.618 -16.833 1.00 97.25 102 GLY A N 1
ATOM 760 C CA . GLY A 1 102 ? 14.625 -2.565 -18.296 1.00 97.25 102 GLY A CA 1
ATOM 761 C C . GLY A 1 102 ? 13.543 -3.487 -18.874 1.00 97.25 102 GLY A C 1
ATOM 762 O O . GLY A 1 102 ? 13.174 -3.328 -20.034 1.00 97.25 102 GLY A O 1
ATOM 763 N N . GLU A 1 103 ? 12.984 -4.398 -18.077 1.00 98.12 103 GLU A N 1
ATOM 764 C CA . GLU A 1 103 ? 11.920 -5.312 -18.497 1.00 98.12 103 GLU A CA 1
ATOM 765 C C . GLU A 1 103 ? 10.513 -4.719 -18.275 1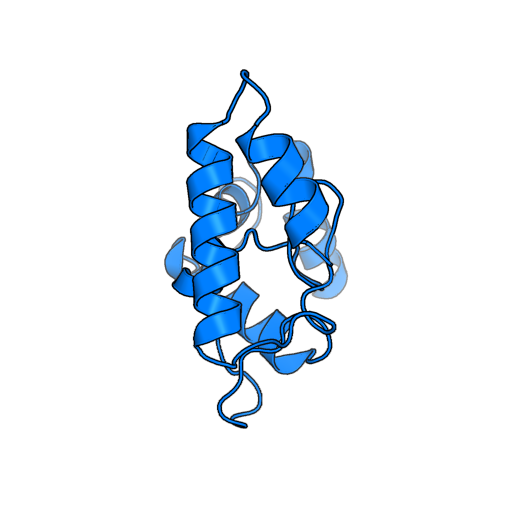.00 98.12 103 GLU A C 1
ATOM 767 O O . GLU A 1 103 ? 10.340 -3.796 -17.467 1.00 98.12 103 GLU A O 1
ATOM 772 N N . PRO A 1 104 ? 9.474 -5.238 -18.966 1.00 98.00 104 PRO A N 1
ATOM 773 C CA . PRO A 1 104 ? 8.150 -4.615 -18.992 1.00 98.00 104 PRO A CA 1
ATOM 774 C C . PRO A 1 104 ? 7.515 -4.383 -17.616 1.00 98.00 104 PRO A C 1
ATOM 776 O O . PRO A 1 104 ? 6.885 -3.346 -17.401 1.00 98.00 104 PRO A O 1
ATOM 779 N N . ASN A 1 105 ? 7.689 -5.317 -16.677 1.00 98.38 105 ASN A N 1
ATOM 780 C CA . ASN A 1 105 ? 7.041 -5.249 -15.368 1.00 98.38 105 ASN A CA 1
ATOM 781 C C . ASN A 1 105 ? 7.817 -4.434 -14.331 1.00 98.38 105 ASN A C 1
ATOM 783 O O . ASN A 1 105 ? 7.261 -4.112 -13.280 1.00 98.38 105 ASN A O 1
ATOM 787 N N . PHE A 1 106 ? 9.058 -4.020 -14.612 1.00 98.12 106 PHE A N 1
ATOM 788 C CA . PHE A 1 106 ? 9.819 -3.211 -13.657 1.00 98.12 106 PHE A CA 1
ATOM 789 C C . PHE A 1 106 ? 9.127 -1.873 -13.369 1.00 98.12 106 PHE A C 1
ATOM 791 O O . PHE A 1 106 ? 9.141 -1.402 -12.235 1.00 98.12 106 PHE A O 1
ATOM 798 N N . LYS A 1 107 ? 8.413 -1.304 -14.351 1.00 97.06 107 LYS A N 1
ATOM 799 C CA . LYS A 1 107 ? 7.601 -0.090 -14.165 1.00 97.06 107 LYS A CA 1
ATOM 800 C C . LYS A 1 107 ? 6.537 -0.248 -13.071 1.00 97.06 107 LYS A C 1
ATOM 802 O O . LYS A 1 107 ? 6.279 0.704 -12.336 1.00 97.06 107 LYS A O 1
ATOM 807 N N . ALA A 1 108 ? 5.943 -1.433 -12.936 1.00 97.62 108 ALA A N 1
ATOM 808 C CA . ALA A 1 108 ? 4.967 -1.687 -11.883 1.00 97.62 108 ALA A CA 1
ATOM 809 C C . ALA A 1 108 ? 5.620 -1.655 -10.490 1.00 97.62 108 ALA A C 1
ATOM 811 O O . ALA A 1 108 ? 5.075 -1.049 -9.569 1.00 97.62 108 ALA A O 1
ATOM 812 N N . ILE A 1 109 ? 6.837 -2.198 -10.363 1.00 97.56 109 ILE A N 1
ATOM 813 C CA . ILE A 1 109 ? 7.652 -2.117 -9.138 1.00 97.56 109 ILE A CA 1
ATOM 814 C C . ILE A 1 109 ? 8.038 -0.661 -8.833 1.00 97.56 109 ILE A C 1
ATOM 816 O O . ILE A 1 109 ? 7.986 -0.230 -7.682 1.00 97.56 109 ILE A O 1
ATOM 820 N N . GLN A 1 110 ? 8.379 0.130 -9.856 1.00 97.00 110 GLN A N 1
ATOM 821 C CA . GLN A 1 110 ? 8.691 1.558 -9.701 1.00 97.00 110 GLN A CA 1
ATOM 822 C C . GLN A 1 110 ? 7.512 2.384 -9.179 1.00 97.00 110 GLN A C 1
ATOM 824 O O . GLN A 1 110 ? 7.728 3.409 -8.534 1.00 97.00 110 GLN A O 1
ATOM 829 N N . GLY A 1 111 ? 6.279 1.935 -9.433 1.00 95.31 111 GLY A N 1
ATOM 830 C CA . GLY A 1 111 ? 5.080 2.529 -8.852 1.00 95.31 111 GLY A CA 1
ATOM 831 C C . GLY A 1 111 ? 5.084 2.476 -7.326 1.00 95.31 111 GLY A C 1
ATOM 832 O O . GLY A 1 111 ? 4.753 3.471 -6.684 1.00 95.31 111 GLY A O 1
ATOM 833 N N . TRP A 1 112 ? 5.528 1.347 -6.761 1.00 95.75 112 TRP A N 1
ATOM 834 C CA . TRP A 1 112 ? 5.425 1.037 -5.334 1.00 95.75 112 TRP A CA 1
ATOM 835 C C . TRP A 1 112 ? 6.252 1.967 -4.443 1.00 95.75 112 TRP A C 1
ATOM 837 O O . TRP A 1 112 ? 5.787 2.444 -3.409 1.00 95.75 112 TRP A O 1
ATOM 847 N N . ASN A 1 113 ? 7.499 2.231 -4.834 1.00 96.31 113 ASN A N 1
ATOM 848 C CA . ASN A 1 113 ? 8.408 3.098 -4.093 1.00 96.31 113 ASN A CA 1
ATOM 849 C C . ASN A 1 113 ? 9.363 3.801 -5.060 1.00 96.31 113 ASN A C 1
ATOM 851 O O . ASN A 1 113 ? 9.852 3.192 -6.008 1.00 96.31 113 ASN A O 1
ATOM 855 N N . LYS A 1 114 ? 9.675 5.074 -4.798 1.00 95.25 114 LYS A N 1
ATOM 856 C CA . LYS A 1 114 ? 10.518 5.901 -5.677 1.00 95.25 114 LYS A CA 1
ATOM 857 C C . LYS A 1 114 ? 12.020 5.592 -5.592 1.00 95.25 114 LYS A C 1
ATOM 859 O O . LYS A 1 114 ? 12.771 6.046 -6.451 1.00 95.25 114 LYS A O 1
ATOM 864 N N . ALA A 1 115 ? 12.482 4.856 -4.582 1.00 98.00 115 ALA A N 1
ATOM 865 C CA . ALA A 1 115 ? 13.900 4.568 -4.399 1.00 98.00 115 ALA A CA 1
ATOM 866 C C . ALA A 1 115 ? 14.387 3.468 -5.357 1.00 98.00 115 ALA A C 1
ATOM 868 O O . ALA A 1 115 ? 13.969 2.315 -5.265 1.00 98.00 115 ALA A O 1
ATOM 869 N N . GLY A 1 116 ? 15.352 3.797 -6.222 1.00 97.50 116 GLY A N 1
ATOM 870 C CA . GLY A 1 116 ? 15.909 2.847 -7.194 1.00 97.50 116 GLY A CA 1
ATOM 871 C C . GLY A 1 116 ? 16.510 1.584 -6.565 1.00 97.50 116 GLY A C 1
ATOM 872 O O . GLY A 1 116 ? 16.378 0.495 -7.116 1.00 97.50 116 GLY A O 1
ATOM 873 N N . VAL A 1 117 ? 17.128 1.702 -5.386 1.00 98.00 117 VAL A N 1
ATOM 874 C CA . VAL A 1 117 ? 17.667 0.547 -4.644 1.00 98.00 117 VAL A CA 1
ATOM 875 C C . VAL A 1 117 ? 16.568 -0.377 -4.119 1.00 98.00 117 VAL A C 1
ATOM 877 O O . VAL A 1 117 ? 16.722 -1.590 -4.189 1.00 98.00 117 VAL A O 1
ATOM 880 N N . TYR A 1 118 ? 15.433 0.173 -3.678 1.00 98.00 118 TYR A N 1
ATOM 881 C CA . TYR A 1 118 ? 14.280 -0.606 -3.222 1.00 98.00 118 TYR A CA 1
ATOM 882 C C . TYR A 1 118 ? 13.654 -1.382 -4.385 1.00 98.00 118 TYR A C 1
ATOM 884 O O . TYR A 1 118 ? 13.389 -2.576 -4.278 1.00 98.00 118 TYR A O 1
ATOM 892 N N . GLN A 1 119 ? 13.494 -0.719 -5.531 1.00 98.00 119 GLN A N 1
ATOM 893 C CA . GLN A 1 119 ? 12.956 -1.330 -6.748 1.00 98.00 119 GLN A CA 1
ATOM 894 C C . GLN A 1 119 ? 13.829 -2.503 -7.220 1.00 98.00 119 GLN A C 1
ATOM 896 O O . GLN A 1 119 ? 13.324 -3.587 -7.506 1.00 98.00 119 GLN A O 1
ATOM 901 N N . LYS A 1 120 ? 15.155 -2.307 -7.252 1.00 98.31 120 LYS A N 1
ATOM 902 C CA . LYS A 1 120 ? 16.116 -3.368 -7.588 1.00 98.31 120 LYS A CA 1
ATOM 903 C C . LYS A 1 120 ? 16.108 -4.496 -6.558 1.00 98.31 120 LYS A C 1
ATOM 905 O O . LYS A 1 120 ? 16.216 -5.651 -6.949 1.00 98.31 120 LYS A O 1
ATOM 910 N N . ALA A 1 121 ? 15.955 -4.181 -5.271 1.00 98.44 121 ALA A N 1
ATOM 911 C CA . ALA A 1 121 ? 15.873 -5.188 -4.219 1.00 98.44 121 ALA A CA 1
ATOM 912 C C . ALA A 1 121 ? 14.637 -6.085 -4.381 1.00 98.44 121 ALA A C 1
ATOM 914 O O . ALA A 1 121 ? 14.776 -7.300 -4.283 1.00 98.44 121 ALA A O 1
ATOM 915 N N . ILE A 1 122 ? 13.464 -5.524 -4.707 1.00 97.56 122 ILE A N 1
ATOM 916 C CA . ILE A 1 122 ? 12.264 -6.322 -5.017 1.00 97.56 122 ILE A CA 1
ATOM 917 C C . ILE A 1 122 ? 12.531 -7.264 -6.192 1.00 97.56 122 ILE A C 1
ATOM 919 O O . ILE A 1 122 ? 12.298 -8.464 -6.070 1.00 97.56 122 ILE A O 1
ATOM 923 N N . ALA A 1 123 ? 13.044 -6.740 -7.309 1.00 97.81 123 ALA A N 1
ATOM 924 C CA . ALA A 1 123 ? 13.315 -7.552 -8.495 1.00 97.81 123 ALA A CA 1
ATOM 925 C C . ALA A 1 123 ? 14.358 -8.652 -8.223 1.00 97.81 123 ALA A C 1
ATOM 927 O O . ALA A 1 123 ? 14.216 -9.777 -8.699 1.00 97.81 123 ALA A O 1
ATOM 928 N N . TYR A 1 124 ? 15.383 -8.357 -7.423 1.00 98.06 124 TYR A N 1
ATOM 929 C CA . TYR A 1 124 ? 16.386 -9.341 -7.026 1.00 98.06 124 TYR A CA 1
ATOM 930 C C . TYR A 1 124 ? 15.799 -10.432 -6.123 1.00 98.06 124 TYR A C 1
ATOM 932 O O . TYR A 1 124 ? 16.018 -11.612 -6.380 1.00 98.06 124 TYR A O 1
ATOM 940 N N . ILE A 1 125 ? 15.043 -10.059 -5.084 1.00 97.88 125 I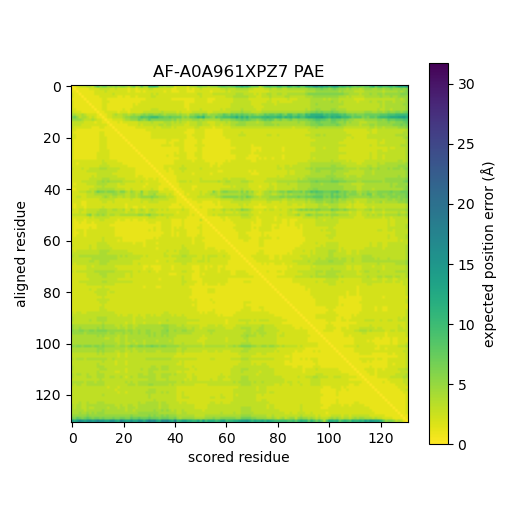LE A N 1
ATOM 941 C CA . ILE A 1 125 ? 14.429 -11.019 -4.155 1.00 97.88 125 ILE A CA 1
ATOM 942 C C . ILE A 1 125 ? 13.424 -11.908 -4.892 1.00 97.88 125 ILE A C 1
ATOM 944 O O . ILE A 1 125 ? 13.463 -13.118 -4.701 1.00 97.88 125 ILE A O 1
ATOM 948 N N . GLY A 1 126 ? 12.594 -11.337 -5.773 1.00 96.38 126 GLY A N 1
ATOM 949 C CA . GLY A 1 126 ? 11.678 -12.107 -6.622 1.00 96.38 126 GLY A CA 1
ATOM 950 C C . GLY A 1 126 ? 12.411 -13.183 -7.422 1.00 96.38 126 GLY A C 1
ATOM 951 O O . GLY A 1 126 ? 12.038 -14.349 -7.368 1.00 96.38 126 GLY A O 1
ATOM 952 N N . GLN A 1 127 ? 13.545 -12.831 -8.038 1.00 96.81 127 GLN A N 1
ATOM 953 C CA . GLN A 1 127 ? 14.359 -13.797 -8.777 1.00 96.81 127 GLN A CA 1
ATOM 954 C C . GLN A 1 127 ? 14.930 -14.908 -7.884 1.00 96.81 127 GLN A C 1
ATOM 956 O O . GLN A 1 127 ? 15.107 -16.026 -8.355 1.00 96.81 127 GLN A O 1
ATOM 961 N N . GLN A 1 128 ? 15.265 -14.625 -6.621 1.00 97.75 128 GLN A N 1
ATOM 962 C CA . GLN A 1 128 ? 15.739 -15.673 -5.707 1.00 97.75 128 GLN A CA 1
ATOM 963 C C . GLN A 1 128 ? 14.612 -16.593 -5.222 1.00 97.75 128 GLN A C 1
ATOM 965 O O . GLN A 1 128 ? 14.910 -17.712 -4.827 1.00 97.75 128 GLN A O 1
ATOM 970 N N . ILE A 1 129 ? 13.356 -16.135 -5.235 1.00 96.25 129 ILE A N 1
ATOM 971 C CA . ILE A 1 129 ? 12.179 -16.944 -4.878 1.00 96.25 129 ILE A CA 1
A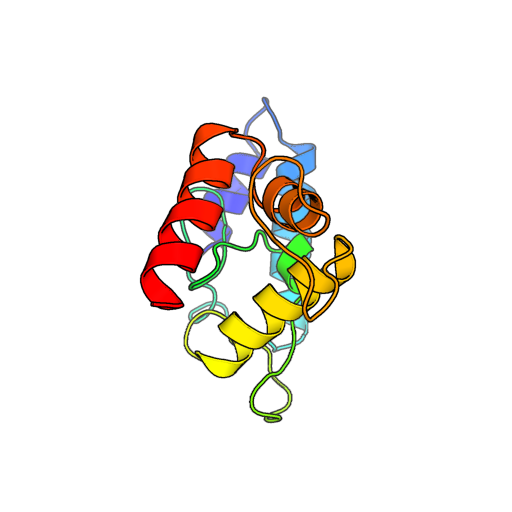TOM 972 C C . ILE A 1 129 ? 11.756 -17.849 -6.044 1.00 96.25 129 ILE A C 1
ATOM 974 O O . ILE A 1 129 ? 11.305 -18.963 -5.805 1.00 96.25 129 ILE A O 1
ATOM 978 N N . ASP A 1 130 ? 11.910 -17.387 -7.287 1.00 91.81 130 ASP A N 1
ATOM 979 C CA . ASP A 1 130 ? 11.537 -18.146 -8.492 1.00 91.81 130 ASP A CA 1
ATOM 980 C C . ASP A 1 130 ? 12.489 -19.320 -8.815 1.00 91.81 130 ASP A C 1
ATOM 982 O O . ASP A 1 130 ? 12.202 -20.106 -9.721 1.00 91.81 130 ASP A O 1
ATOM 986 N N . LYS A 1 131 ? 13.633 -19.419 -8.124 1.00 85.56 131 LYS A N 1
ATOM 987 C CA . LYS A 1 131 ? 14.617 -20.506 -8.268 1.00 85.56 131 LYS A CA 1
ATOM 988 C C . LYS A 1 131 ? 14.272 -21.698 -7.387 1.00 85.56 131 LYS A C 1
ATOM 990 O O . LYS A 1 131 ? 14.466 -22.829 -7.884 1.00 85.56 131 LYS A O 1
#

Secondary structure (DSSP, 8-state):
-THHHHHHHHHSTTSHHHHHHHHHHHHHHHHTTSS-TTT--B-TTS-BTTTTB-HHHHHHH---SSSSS---TTT-HHHHHHHHHHHHHHTT--TTS--STTSTTHHHHHHH-S-HHHHHHHHHHHHHH--

Foldseek 3Di:
DLLVLLVVCCPDPPQNVVSVVLNVLVVVCCVVVLDPPVLQDADNNRQGADLRHRSVLCVVQFDDQPPPPHQRNHPDPRRVVSSLVSQLVVQPDDPPWQCAVPTRSLSSLCSSDVDPVSSNVVNVVVVVVVD

pLDDT: mean 96.97, std 1.88, range [85.56, 98.62]